Protein AF-A0A950Y4C9-F1 (afdb_monomer)

Mean predicted aligned error: 11.73 Å

Structure (mmCIF, N/CA/C/O backbone):
data_AF-A0A950Y4C9-F1
#
_entry.id   AF-A0A950Y4C9-F1
#
loop_
_atom_site.group_PDB
_atom_site.id
_atom_site.type_symbol
_atom_site.label_atom_id
_atom_site.label_alt_id
_atom_site.label_comp_id
_atom_site.label_asym_id
_atom_site.label_entity_id
_atom_site.label_seq_id
_atom_site.pdbx_PDB_ins_code
_atom_site.Cartn_x
_atom_site.Cartn_y
_atom_site.Cartn_z
_atom_site.occupancy
_atom_site.B_iso_or_equiv
_atom_site.auth_seq_id
_atom_site.auth_comp_id
_atom_site.auth_asym_id
_atom_site.auth_atom_id
_atom_site.pdbx_PDB_model_num
ATOM 1 N N . MET A 1 1 ? 22.640 -25.350 -1.145 1.00 52.03 1 MET A N 1
ATOM 2 C CA . MET A 1 1 ? 22.077 -25.970 -2.367 1.00 52.03 1 MET A CA 1
ATOM 3 C C . MET A 1 1 ? 21.210 -24.939 -3.104 1.00 52.03 1 MET A C 1
ATOM 5 O O . MET A 1 1 ? 20.080 -25.246 -3.442 1.00 52.03 1 MET A O 1
ATOM 9 N N . THR A 1 2 ? 21.680 -23.691 -3.275 1.00 59.69 2 THR A N 1
ATOM 10 C CA . THR A 1 2 ? 20.736 -22.551 -3.361 1.00 59.69 2 THR A CA 1
ATOM 11 C C . THR A 1 2 ? 21.109 -21.418 -4.334 1.00 59.69 2 THR A C 1
ATOM 13 O O . THR A 1 2 ? 20.204 -20.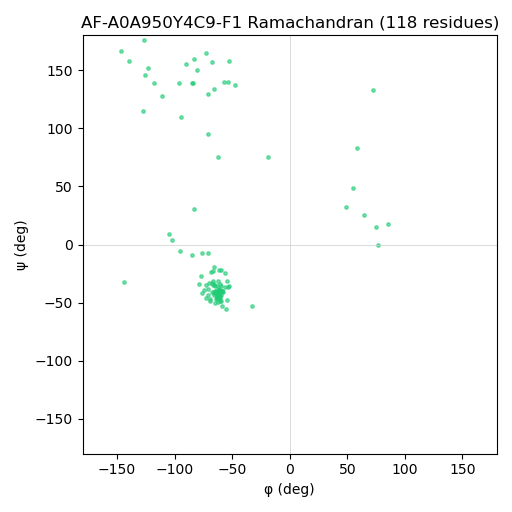922 -4.980 1.00 59.69 2 THR A O 1
ATOM 16 N N . THR A 1 3 ? 22.381 -21.076 -4.583 1.00 62.81 3 THR A N 1
ATOM 17 C CA . THR A 1 3 ? 22.721 -19.916 -5.452 1.00 62.81 3 THR A CA 1
ATOM 18 C C . THR A 1 3 ? 22.557 -20.172 -6.961 1.00 62.81 3 THR A C 1
ATOM 20 O O . THR A 1 3 ? 21.986 -19.358 -7.672 1.00 62.81 3 THR A O 1
ATOM 23 N N . ILE A 1 4 ? 22.970 -21.344 -7.466 1.00 70.12 4 ILE A N 1
ATOM 24 C CA . ILE A 1 4 ? 22.936 -21.652 -8.916 1.00 70.12 4 ILE A CA 1
ATOM 25 C C . ILE A 1 4 ? 21.499 -21.711 -9.463 1.00 70.12 4 ILE A C 1
ATOM 27 O O . ILE A 1 4 ? 21.234 -21.321 -10.599 1.00 70.12 4 ILE A O 1
ATOM 31 N N . GLN A 1 5 ? 20.559 -22.214 -8.660 1.00 73.31 5 GLN A N 1
ATOM 32 C CA . GLN A 1 5 ? 19.151 -22.298 -9.045 1.00 73.31 5 GLN A CA 1
ATOM 33 C C . GLN A 1 5 ? 18.482 -20.914 -9.041 1.00 73.31 5 GLN A C 1
ATOM 35 O O . GLN A 1 5 ? 17.640 -20.643 -9.895 1.00 73.31 5 GLN A O 1
ATOM 40 N N . GLU A 1 6 ? 18.883 -20.037 -8.120 1.00 70.94 6 GLU A N 1
ATOM 41 C CA . GLU A 1 6 ? 18.407 -18.653 -8.039 1.00 70.94 6 GLU A CA 1
ATOM 42 C C . GLU A 1 6 ? 18.920 -17.809 -9.211 1.00 70.94 6 GLU A C 1
ATOM 44 O O . GLU A 1 6 ? 18.122 -17.156 -9.882 1.00 70.94 6 GLU A O 1
ATOM 49 N N . ASP A 1 7 ? 20.216 -17.888 -9.523 1.00 79.25 7 ASP A N 1
ATOM 50 C CA . ASP A 1 7 ? 20.817 -17.167 -10.653 1.00 79.25 7 ASP A CA 1
ATOM 51 C C . ASP A 1 7 ? 20.159 -17.556 -11.982 1.00 79.25 7 ASP A C 1
ATOM 53 O O . ASP A 1 7 ? 19.865 -16.707 -12.830 1.00 79.25 7 ASP A O 1
ATOM 57 N N . ARG A 1 8 ? 19.853 -18.849 -12.145 1.00 83.62 8 ARG A N 1
ATOM 58 C CA . ARG A 1 8 ? 19.116 -19.353 -13.304 1.00 83.62 8 ARG A CA 1
ATOM 59 C C . ARG A 1 8 ? 17.701 -18.777 -13.374 1.00 83.62 8 ARG A C 1
ATOM 61 O O . ARG A 1 8 ? 17.288 -18.343 -14.446 1.00 83.62 8 ARG A O 1
ATOM 68 N N . ALA A 1 9 ? 16.972 -18.747 -12.260 1.00 81.69 9 ALA A N 1
ATOM 69 C CA . ALA A 1 9 ? 15.620 -18.194 -12.220 1.00 81.69 9 ALA A CA 1
ATOM 70 C C . ALA A 1 9 ? 15.606 -16.692 -12.558 1.00 81.69 9 ALA A C 1
ATOM 72 O O . ALA A 1 9 ? 14.754 -16.233 -13.317 1.00 81.69 9 ALA A O 1
ATOM 73 N N . ILE A 1 10 ? 16.581 -15.924 -12.059 1.00 83.19 10 ILE A N 1
ATOM 74 C CA . ILE A 1 10 ? 16.732 -14.498 -12.386 1.00 83.19 10 ILE A CA 1
ATOM 75 C C . ILE A 1 10 ? 17.004 -14.311 -13.884 1.00 83.19 10 ILE A C 1
ATOM 77 O O . ILE A 1 10 ? 16.390 -13.452 -14.524 1.00 83.19 10 ILE A O 1
ATOM 81 N N . ALA A 1 11 ? 17.877 -15.137 -14.468 1.00 85.94 11 ALA A N 1
ATOM 82 C CA . ALA A 1 11 ? 18.159 -15.104 -15.899 1.00 85.94 11 ALA A CA 1
ATOM 83 C C . ALA A 1 11 ? 16.919 -15.441 -16.750 1.00 85.94 11 ALA A C 1
ATOM 85 O O . ALA A 1 11 ? 16.658 -14.765 -17.748 1.00 85.94 11 ALA A O 1
ATOM 86 N N . GLU A 1 12 ? 16.124 -16.432 -16.337 1.00 90.50 12 GLU A N 1
ATOM 87 C CA . GLU A 1 12 ? 14.869 -16.810 -17.001 1.00 90.50 12 GLU A CA 1
ATOM 88 C C . GLU A 1 12 ? 13.831 -15.671 -16.952 1.00 90.50 12 GLU A C 1
ATOM 90 O O . GLU A 1 12 ? 13.223 -15.339 -17.973 1.00 90.50 12 GLU A O 1
ATOM 95 N N . LEU A 1 13 ? 13.681 -14.997 -15.808 1.00 88.81 13 LEU A N 1
ATOM 96 C CA . LEU A 1 13 ? 12.776 -13.850 -15.654 1.00 88.81 13 LEU A CA 1
ATOM 97 C C . LEU A 1 13 ? 13.216 -12.639 -16.490 1.00 88.81 13 LEU A C 1
ATOM 99 O O . LEU A 1 13 ? 12.390 -11.982 -17.131 1.00 88.81 13 LEU A O 1
ATOM 103 N N . ALA A 1 14 ? 14.520 -12.358 -16.538 1.00 88.62 14 ALA A N 1
ATOM 104 C CA . ALA A 1 14 ? 15.069 -11.291 -17.370 1.00 88.62 14 ALA A CA 1
ATOM 105 C C . ALA A 1 14 ? 14.872 -11.581 -18.868 1.00 88.62 14 ALA A C 1
ATOM 107 O O . ALA A 1 14 ? 14.543 -10.679 -19.649 1.00 88.62 14 ALA A O 1
ATOM 108 N N . TRP A 1 15 ? 15.044 -12.839 -19.277 1.00 93.00 15 TRP A N 1
ATOM 109 C CA . TRP A 1 15 ? 14.766 -13.286 -20.639 1.00 93.00 15 TRP A CA 1
ATOM 110 C C . TRP A 1 15 ? 13.284 -13.119 -20.999 1.00 93.00 15 TRP A C 1
ATOM 112 O O . TRP A 1 15 ? 12.968 -12.565 -22.057 1.00 93.00 15 TRP A O 1
ATOM 122 N N . LEU A 1 16 ? 12.372 -13.510 -20.104 1.00 91.62 16 LEU A N 1
ATOM 123 C CA . LEU A 1 16 ? 10.931 -13.368 -20.309 1.00 91.62 16 LEU A CA 1
ATOM 124 C C . LEU A 1 16 ? 10.524 -11.897 -20.469 1.00 91.62 16 LEU A C 1
ATOM 126 O O . LEU A 1 16 ? 9.785 -11.563 -21.394 1.00 91.62 16 LEU A O 1
ATOM 130 N N . ALA A 1 17 ? 11.048 -11.004 -19.625 1.00 89.94 17 ALA A N 1
ATOM 131 C CA . ALA A 1 17 ? 10.763 -9.573 -19.714 1.00 89.94 17 ALA A CA 1
ATOM 132 C C . ALA A 1 17 ? 11.227 -8.967 -21.053 1.00 89.94 17 ALA A C 1
ATOM 134 O O . ALA A 1 17 ? 10.486 -8.200 -21.668 1.00 89.94 17 ALA A O 1
ATOM 135 N N . ASN A 1 18 ? 12.415 -9.339 -21.551 1.00 92.94 18 ASN A N 1
ATOM 136 C CA . ASN A 1 18 ? 12.876 -8.918 -22.883 1.00 92.94 18 ASN A CA 1
ATOM 137 C C . ASN A 1 18 ? 11.990 -9.483 -23.999 1.00 92.94 18 ASN A C 1
ATOM 139 O O . ASN A 1 18 ? 11.663 -8.770 -24.947 1.00 92.94 18 ASN A O 1
ATOM 143 N N . THR A 1 19 ? 11.584 -10.746 -23.870 1.00 93.69 19 THR A N 1
ATOM 144 C CA . THR A 1 19 ? 10.691 -11.409 -24.823 1.00 93.69 19 THR A CA 1
ATOM 145 C C . THR A 1 19 ? 9.358 -10.675 -24.899 1.00 93.69 19 THR A C 1
ATOM 147 O O . THR A 1 19 ? 8.913 -10.332 -25.988 1.00 93.69 19 THR A O 1
ATOM 150 N N . MET A 1 20 ? 8.765 -10.324 -23.756 1.00 92.25 20 MET A N 1
ATOM 151 C CA . MET A 1 20 ? 7.556 -9.504 -23.709 1.00 92.25 20 MET A CA 1
ATOM 152 C C . MET A 1 20 ? 7.784 -8.143 -24.376 1.00 92.25 20 MET A C 1
ATOM 154 O O . MET A 1 20 ? 7.079 -7.804 -25.320 1.00 92.25 20 MET A O 1
ATOM 158 N N . LEU A 1 21 ? 8.819 -7.399 -23.972 1.00 89.81 21 LEU A N 1
ATOM 159 C CA . LEU A 1 21 ? 9.137 -6.086 -24.551 1.00 89.81 21 LEU A CA 1
ATOM 160 C C . LEU A 1 21 ? 9.353 -6.115 -26.077 1.00 89.81 21 LEU A C 1
ATOM 162 O O . LEU A 1 21 ? 9.147 -5.090 -26.726 1.00 89.81 21 LEU A O 1
ATOM 166 N N . SER A 1 22 ? 9.735 -7.258 -26.659 1.00 91.00 22 SER A N 1
ATOM 167 C CA . SER A 1 22 ? 9.867 -7.412 -28.114 1.00 91.00 22 SER A CA 1
ATOM 168 C C . SER A 1 22 ? 8.526 -7.370 -28.865 1.00 91.00 22 SER A C 1
ATOM 170 O O . SER A 1 22 ? 8.490 -6.953 -30.021 1.00 91.00 22 SER A O 1
ATOM 172 N N . TYR A 1 23 ? 7.409 -7.689 -28.202 1.00 91.12 23 TYR A N 1
ATOM 173 C CA . TYR A 1 23 ? 6.055 -7.611 -28.763 1.00 91.12 23 TYR A CA 1
ATOM 174 C C . TYR A 1 23 ? 5.453 -6.197 -28.690 1.00 91.12 23 TYR A C 1
ATOM 176 O O . TYR A 1 23 ? 4.241 -6.067 -28.568 1.00 91.12 23 TYR A O 1
ATOM 184 N N . GLY A 1 24 ? 6.272 -5.140 -28.751 1.00 79.38 24 GLY A N 1
ATOM 185 C CA . GLY A 1 24 ? 5.915 -3.738 -28.464 1.00 79.38 24 GLY A CA 1
ATOM 186 C C . GLY A 1 24 ? 4.479 -3.292 -28.806 1.00 79.38 24 GLY A C 1
ATOM 187 O O . GLY A 1 24 ? 3.798 -2.809 -27.909 1.00 79.38 24 GLY A O 1
ATOM 188 N N . PRO A 1 25 ? 3.969 -3.493 -30.037 1.00 86.19 25 PRO A N 1
ATOM 189 C CA . PRO A 1 25 ? 2.609 -3.084 -30.419 1.00 86.19 25 PRO A CA 1
ATOM 190 C C . PRO A 1 25 ? 1.468 -3.819 -29.693 1.00 86.19 25 PRO A C 1
ATOM 192 O O . PRO A 1 25 ? 0.333 -3.352 -29.701 1.00 86.19 25 PRO A O 1
ATOM 195 N N . LEU A 1 26 ? 1.746 -4.983 -29.103 1.00 87.25 26 LEU A N 1
ATOM 196 C CA . LEU A 1 26 ? 0.782 -5.835 -28.400 1.00 87.25 26 LEU A CA 1
ATOM 197 C C . LEU A 1 26 ? 0.773 -5.596 -26.883 1.00 87.25 26 LEU A C 1
ATOM 199 O O . LEU A 1 26 ? -0.053 -6.177 -26.180 1.00 87.25 26 LEU A O 1
ATOM 203 N N . ILE A 1 27 ? 1.681 -4.764 -26.364 1.00 86.19 27 ILE A N 1
ATOM 204 C CA . ILE A 1 27 ? 1.814 -4.498 -24.930 1.00 86.19 27 ILE A CA 1
ATOM 205 C C . ILE A 1 27 ? 1.379 -3.062 -24.623 1.00 86.19 27 ILE A C 1
ATOM 207 O O . ILE A 1 27 ? 1.916 -2.131 -25.219 1.00 86.19 27 ILE A O 1
ATOM 211 N N . PRO A 1 28 ? 0.463 -2.846 -23.658 1.00 87.88 28 PRO A N 1
ATOM 212 C CA . PRO A 1 28 ? 0.124 -1.503 -23.199 1.00 87.88 28 PRO A CA 1
ATOM 213 C C . PRO A 1 28 ? 1.358 -0.742 -22.695 1.00 87.88 28 PRO A C 1
ATOM 215 O O . PRO A 1 28 ? 2.172 -1.304 -21.958 1.00 87.88 28 PRO A O 1
ATOM 218 N N . ASP A 1 29 ? 1.464 0.554 -22.997 1.00 80.56 29 ASP A N 1
ATOM 219 C CA . ASP A 1 29 ? 2.615 1.386 -22.602 1.00 80.56 29 ASP A CA 1
ATOM 220 C C . ASP A 1 29 ? 2.917 1.329 -21.099 1.00 80.56 29 ASP A C 1
ATOM 222 O O . ASP A 1 29 ? 4.076 1.294 -20.682 1.00 80.56 29 ASP A O 1
ATOM 226 N N . SER A 1 30 ? 1.870 1.251 -20.274 1.00 69.12 30 SER A N 1
ATOM 227 C CA . SER A 1 30 ? 1.988 1.097 -18.824 1.00 69.12 30 SER A CA 1
ATOM 228 C C . SER A 1 30 ? 2.735 -0.181 -18.437 1.00 69.12 30 SER A C 1
ATOM 230 O O . SER A 1 30 ? 3.623 -0.142 -17.587 1.00 69.12 30 SER A O 1
ATOM 232 N N . LEU A 1 31 ? 2.431 -1.303 -19.088 1.00 83.00 31 LEU A N 1
ATOM 233 C CA . LEU A 1 31 ? 3.108 -2.572 -18.851 1.00 83.00 31 LEU A CA 1
ATOM 234 C C . LEU A 1 31 ? 4.539 -2.543 -19.397 1.00 83.00 31 LEU A C 1
ATOM 236 O O . LEU A 1 31 ? 5.451 -3.023 -18.731 1.00 83.00 31 LEU A O 1
ATOM 240 N N . ALA A 1 32 ? 4.775 -1.913 -20.549 1.00 84.31 32 ALA A N 1
ATOM 241 C CA . ALA A 1 32 ? 6.125 -1.757 -21.087 1.00 84.31 32 ALA A CA 1
ATOM 242 C C . ALA A 1 32 ? 7.039 -0.951 -20.142 1.00 84.31 32 ALA A C 1
ATOM 244 O O . ALA A 1 32 ? 8.207 -1.294 -19.962 1.00 84.31 32 ALA A O 1
ATOM 245 N N . VAL A 1 33 ? 6.521 0.103 -19.503 1.00 80.62 33 VAL A N 1
ATOM 246 C CA . VAL A 1 33 ? 7.250 0.862 -18.471 1.00 80.62 33 VAL A CA 1
ATOM 247 C C . VAL A 1 33 ? 7.564 -0.019 -17.257 1.00 80.62 33 VAL A C 1
ATOM 249 O O . VAL A 1 33 ? 8.714 -0.054 -16.817 1.00 80.62 33 VAL A O 1
ATOM 252 N N . MET A 1 34 ? 6.587 -0.785 -16.763 1.00 80.31 34 MET A N 1
ATOM 253 C CA . MET A 1 34 ? 6.779 -1.682 -15.616 1.00 80.31 34 MET A CA 1
ATOM 254 C C . MET A 1 34 ? 7.787 -2.800 -15.908 1.00 80.31 34 MET A C 1
ATOM 256 O O . MET A 1 34 ? 8.651 -3.069 -15.083 1.00 80.31 34 MET A O 1
ATOM 260 N N . LEU A 1 35 ? 7.744 -3.409 -17.096 1.00 88.06 35 LEU A N 1
ATOM 261 C CA . LEU A 1 35 ? 8.687 -4.454 -17.511 1.00 88.06 35 LEU A CA 1
ATOM 262 C C . LEU A 1 35 ? 10.123 -3.927 -17.669 1.00 88.06 35 LEU A C 1
ATOM 264 O O . LEU A 1 35 ? 11.087 -4.653 -17.424 1.00 88.06 35 LEU A O 1
ATOM 268 N N . ARG A 1 36 ? 10.297 -2.657 -18.052 1.00 85.12 36 ARG A N 1
ATOM 269 C CA . ARG A 1 36 ? 11.625 -2.022 -18.094 1.00 85.12 36 ARG A CA 1
ATOM 270 C C . ARG A 1 36 ? 12.172 -1.768 -16.692 1.00 85.12 36 ARG A C 1
ATOM 272 O O . ARG A 1 36 ? 13.339 -2.070 -16.453 1.00 85.12 36 ARG A O 1
ATOM 279 N N . ALA A 1 37 ? 11.334 -1.279 -15.776 1.00 79.62 37 ALA A N 1
ATOM 280 C CA . ALA A 1 37 ? 11.691 -1.181 -14.360 1.00 79.62 37 ALA A CA 1
ATOM 281 C C . ALA A 1 37 ? 12.034 -2.570 -13.783 1.00 79.62 37 ALA A C 1
ATOM 283 O O . ALA A 1 37 ? 13.050 -2.723 -13.114 1.00 79.62 37 ALA A O 1
ATOM 284 N N . TYR A 1 38 ? 11.278 -3.600 -14.182 1.00 82.00 38 TYR A N 1
ATOM 285 C CA . TYR A 1 38 ? 11.479 -5.004 -13.790 1.00 82.00 38 TYR A CA 1
ATOM 286 C C . TYR A 1 38 ? 12.842 -5.532 -14.083 1.00 82.00 38 TYR A C 1
ATOM 288 O O . TYR A 1 38 ? 13.567 -5.988 -13.202 1.00 82.00 38 TYR A O 1
ATOM 296 N N . LYS A 1 39 ? 13.213 -5.407 -15.342 1.00 86.06 39 LYS A N 1
ATOM 297 C CA . LYS A 1 39 ? 14.518 -5.821 -15.799 1.00 86.06 39 LYS A CA 1
ATOM 298 C C . LYS A 1 39 ? 15.644 -5.090 -15.059 1.00 86.06 39 LYS A C 1
ATOM 300 O O . LYS A 1 39 ? 16.653 -5.718 -14.756 1.00 86.06 39 LYS A O 1
ATOM 305 N N . ALA A 1 40 ? 15.493 -3.791 -14.794 1.00 81.56 40 ALA A N 1
ATOM 306 C CA . ALA A 1 40 ? 16.514 -3.004 -14.104 1.00 81.56 40 ALA A CA 1
ATOM 307 C C . ALA A 1 40 ? 16.696 -3.435 -12.640 1.00 81.56 40 ALA A C 1
ATOM 309 O O . ALA A 1 40 ? 17.808 -3.391 -12.121 1.00 81.56 40 ALA A O 1
ATOM 310 N N . GLU A 1 41 ? 15.629 -3.877 -11.978 1.00 76.00 41 GLU A N 1
ATOM 311 C CA . GLU A 1 41 ? 15.681 -4.400 -10.609 1.00 76.00 41 GLU A CA 1
ATOM 312 C C . GLU A 1 41 ? 16.299 -5.802 -10.555 1.00 76.00 41 GLU A C 1
ATOM 314 O O . GLU A 1 41 ? 17.141 -6.052 -9.699 1.00 76.00 41 GLU A O 1
ATOM 319 N N . LEU A 1 42 ? 16.003 -6.679 -11.524 1.00 82.31 42 LEU A N 1
ATOM 320 C CA . LEU A 1 42 ? 16.597 -8.025 -11.600 1.00 82.31 42 LEU A CA 1
ATOM 321 C C . LEU A 1 42 ? 18.129 -8.040 -11.712 1.00 82.31 42 LEU A C 1
ATOM 323 O O . LEU A 1 42 ? 18.756 -9.047 -11.397 1.00 82.31 42 LEU A O 1
ATOM 327 N N . GLN A 1 43 ? 18.738 -6.947 -12.174 1.00 78.81 43 GLN A N 1
ATOM 328 C CA . GLN A 1 43 ? 20.195 -6.807 -12.266 1.00 78.81 43 GLN A CA 1
ATOM 329 C C . GLN A 1 43 ? 20.840 -6.331 -10.957 1.00 78.81 43 GLN A C 1
ATOM 331 O O . GLN A 1 43 ? 22.066 -6.305 -10.846 1.00 78.81 43 GLN A O 1
ATOM 336 N N . GLN A 1 44 ? 20.039 -5.927 -9.972 1.00 75.88 44 GLN A N 1
ATOM 337 C CA . GLN A 1 44 ? 20.527 -5.449 -8.685 1.00 75.88 44 GLN A CA 1
ATOM 338 C C . GLN A 1 44 ? 20.673 -6.610 -7.691 1.00 75.88 44 GLN A C 1
ATOM 340 O O . GLN A 1 44 ? 19.964 -7.611 -7.810 1.00 75.88 44 GLN A O 1
ATOM 345 N N . PRO A 1 45 ? 21.551 -6.488 -6.676 1.00 67.19 45 PRO A N 1
ATOM 346 C CA . PRO A 1 45 ? 21.552 -7.403 -5.541 1.00 67.19 45 PRO A CA 1
ATOM 347 C C . PRO A 1 45 ? 20.157 -7.476 -4.921 1.00 67.19 45 PRO A C 1
ATOM 349 O O . PRO A 1 45 ? 19.504 -6.445 -4.777 1.00 67.19 45 PRO A O 1
ATOM 352 N N . ARG A 1 46 ? 19.723 -8.672 -4.514 1.00 58.59 46 ARG A N 1
ATOM 353 C CA . ARG A 1 46 ? 18.371 -8.911 -3.979 1.00 58.59 46 ARG A CA 1
ATOM 354 C C . ARG A 1 46 ? 17.996 -7.999 -2.806 1.00 58.59 46 ARG A C 1
ATOM 356 O O . ARG A 1 46 ? 16.843 -7.616 -2.668 1.00 58.59 46 ARG A O 1
ATOM 363 N N . GLU A 1 47 ? 18.978 -7.610 -1.999 1.00 57.28 47 GLU A N 1
ATOM 364 C CA . GLU A 1 47 ? 18.828 -6.647 -0.898 1.00 57.28 47 GLU A CA 1
ATOM 365 C C . GLU A 1 47 ? 18.381 -5.247 -1.366 1.00 57.28 47 GLU A C 1
ATOM 367 O O . GLU A 1 47 ? 17.812 -4.483 -0.596 1.00 57.28 47 GLU A O 1
ATOM 372 N N . LYS A 1 48 ? 18.608 -4.914 -2.641 1.00 54.41 48 LYS A N 1
ATOM 373 C CA . LYS A 1 48 ? 18.274 -3.629 -3.268 1.00 54.41 48 LYS A CA 1
ATOM 374 C C . LYS A 1 48 ? 17.019 -3.683 -4.140 1.00 54.41 48 LYS A C 1
ATOM 376 O O . LYS A 1 48 ? 16.689 -2.690 -4.787 1.00 54.41 48 LYS A O 1
ATOM 381 N N . TRP A 1 49 ? 16.320 -4.818 -4.182 1.00 58.91 49 TRP A N 1
ATOM 382 C CA . TRP A 1 49 ? 15.040 -4.921 -4.878 1.00 58.91 49 TRP A CA 1
ATOM 383 C C . TRP A 1 49 ? 13.980 -4.142 -4.091 1.00 58.91 49 TRP A C 1
ATOM 385 O O . TRP A 1 49 ? 13.397 -4.642 -3.134 1.00 58.91 49 TRP A O 1
ATOM 395 N N . GLY A 1 50 ? 13.748 -2.891 -4.483 1.00 51.50 50 GLY A N 1
ATOM 396 C CA . GLY A 1 50 ? 12.574 -2.124 -4.079 1.00 51.50 50 GLY A CA 1
ATOM 397 C C . GLY A 1 50 ? 11.407 -2.473 -4.995 1.00 51.50 50 GLY A C 1
ATOM 398 O O . GLY A 1 50 ? 11.602 -2.591 -6.191 1.00 51.50 50 GLY A O 1
ATOM 399 N N . ALA A 1 51 ? 10.201 -2.628 -4.455 1.00 49.22 51 ALA A N 1
ATOM 400 C CA . ALA A 1 51 ? 9.014 -3.086 -5.178 1.00 49.22 51 ALA A CA 1
ATOM 401 C C . ALA A 1 51 ? 8.543 -2.174 -6.346 1.00 49.22 51 ALA A C 1
ATOM 403 O O . ALA A 1 51 ? 7.538 -1.489 -6.213 1.00 49.22 51 ALA A O 1
ATOM 404 N N . PHE A 1 52 ? 9.199 -2.162 -7.509 1.00 42.72 52 PHE A N 1
ATOM 405 C CA . PHE A 1 52 ? 8.608 -1.695 -8.771 1.00 42.72 52 PHE A CA 1
ATOM 406 C C . PHE A 1 52 ? 8.078 -0.237 -8.856 1.00 42.72 52 PHE A C 1
ATOM 408 O O . PHE A 1 52 ? 6.871 -0.004 -8.793 1.00 42.72 52 PHE A O 1
ATOM 415 N N . GLY A 1 53 ? 8.980 0.736 -9.110 1.00 48.69 53 GLY A N 1
ATOM 416 C CA . GLY A 1 53 ? 8.726 2.187 -9.362 1.00 48.69 53 GLY A CA 1
ATOM 417 C C . GLY A 1 53 ? 8.303 3.006 -8.122 1.00 48.69 53 GLY A C 1
ATOM 418 O O . GLY A 1 53 ? 7.434 2.529 -7.407 1.00 48.69 53 GLY A O 1
ATOM 419 N N . PRO A 1 54 ? 8.874 4.212 -7.826 1.00 49.25 54 PRO A N 1
ATOM 420 C CA . PRO A 1 54 ? 9.203 4.683 -6.459 1.00 49.25 54 PRO A CA 1
ATOM 421 C C . PRO A 1 54 ? 8.448 3.930 -5.353 1.00 49.25 54 PRO A C 1
ATOM 423 O O . PRO A 1 54 ? 7.469 4.437 -4.795 1.00 49.25 54 PRO A O 1
ATOM 426 N N . PRO A 1 55 ? 8.887 2.690 -5.077 1.00 52.50 55 PRO A N 1
ATOM 427 C CA . PRO A 1 55 ? 8.135 1.696 -4.304 1.00 52.50 55 PRO A CA 1
ATOM 428 C C . PRO A 1 55 ? 7.971 2.096 -2.853 1.00 52.50 55 PRO A C 1
ATOM 430 O O . PRO A 1 55 ? 7.079 1.646 -2.141 1.00 52.50 55 PRO A O 1
ATOM 433 N N . HIS A 1 56 ? 8.889 2.962 -2.439 1.00 63.09 56 HIS A N 1
ATOM 434 C CA . HIS A 1 56 ? 9.076 3.384 -1.081 1.00 63.09 56 HIS A CA 1
ATOM 435 C C . HIS A 1 56 ? 7.827 4.047 -0.529 1.00 63.09 56 HIS A C 1
ATOM 437 O O . HIS A 1 56 ? 7.363 3.651 0.525 1.00 63.09 56 HIS A O 1
ATOM 443 N N . ARG A 1 57 ? 7.206 5.008 -1.226 1.00 80.31 57 ARG A N 1
ATOM 444 C CA . ARG A 1 57 ? 6.319 5.916 -0.487 1.00 80.31 57 ARG A CA 1
ATOM 445 C C . ARG A 1 57 ? 5.001 5.293 -0.033 1.00 80.31 57 ARG A C 1
ATOM 447 O O . ARG A 1 57 ? 4.606 5.498 1.107 1.00 80.31 57 ARG A O 1
ATOM 454 N N . TYR A 1 58 ? 4.297 4.558 -0.895 1.00 83.06 58 TYR A N 1
ATOM 455 C CA . TYR A 1 58 ? 3.057 3.898 -0.462 1.00 83.06 58 TYR A CA 1
ATOM 456 C C . TYR A 1 58 ? 3.341 2.634 0.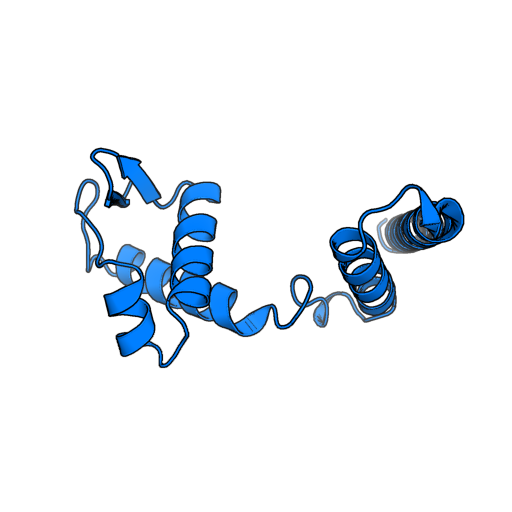365 1.00 83.06 58 TYR A C 1
ATOM 458 O O . TYR A 1 58 ? 2.520 2.296 1.211 1.00 83.06 58 TYR A O 1
ATOM 466 N N . GLY A 1 59 ? 4.487 1.973 0.154 1.00 86.88 59 GLY A N 1
ATOM 467 C CA . GLY A 1 59 ? 4.951 0.860 0.987 1.00 86.88 59 GLY A CA 1
ATOM 468 C C . GLY A 1 59 ? 5.262 1.305 2.419 1.00 86.88 59 GLY A C 1
ATOM 469 O O . GLY A 1 59 ? 4.688 0.763 3.354 1.00 86.88 59 GLY A O 1
ATOM 470 N N . GLU A 1 60 ? 6.054 2.368 2.581 1.00 86.62 60 GLU A N 1
ATOM 471 C CA . GLU A 1 60 ? 6.343 3.030 3.863 1.00 86.62 60 GLU A CA 1
ATOM 472 C C . GLU A 1 60 ? 5.055 3.436 4.581 1.00 86.62 60 GLU A C 1
ATOM 474 O O . GLU A 1 60 ? 4.881 3.160 5.763 1.00 86.62 60 GLU A O 1
ATOM 479 N N . ILE A 1 61 ? 4.120 4.078 3.870 1.00 93.62 61 ILE A N 1
ATOM 480 C CA . ILE A 1 61 ? 2.833 4.472 4.456 1.00 93.62 61 ILE A CA 1
ATOM 481 C C . ILE A 1 61 ? 2.038 3.238 4.893 1.00 93.62 61 ILE A C 1
ATOM 483 O O . ILE A 1 61 ? 1.451 3.252 5.971 1.00 93.62 61 ILE A O 1
ATOM 487 N N . ALA A 1 62 ? 2.019 2.170 4.091 1.00 94.25 62 ALA A N 1
ATOM 488 C CA . ALA A 1 62 ? 1.334 0.936 4.457 1.00 94.25 62 ALA A CA 1
ATOM 489 C C . ALA A 1 62 ? 1.949 0.320 5.719 1.00 94.25 62 ALA A C 1
ATOM 491 O O . ALA A 1 62 ? 1.207 -0.043 6.623 1.00 94.25 62 ALA A O 1
ATOM 492 N N . GLU A 1 63 ? 3.277 0.265 5.820 1.00 93.19 63 GLU A N 1
ATOM 493 C CA . GLU A 1 63 ? 3.980 -0.220 7.012 1.00 93.19 63 GLU A CA 1
ATOM 494 C C . GLU A 1 63 ? 3.668 0.631 8.245 1.00 93.19 63 GLU A C 1
ATOM 496 O O . GLU A 1 63 ? 3.346 0.080 9.294 1.00 93.19 63 GLU A O 1
ATOM 501 N N . LEU A 1 64 ? 3.682 1.961 8.123 1.00 95.69 64 LEU A N 1
ATOM 502 C CA . LEU A 1 64 ? 3.333 2.869 9.220 1.00 95.69 64 LEU A CA 1
ATOM 503 C C . LEU A 1 64 ? 1.885 2.679 9.690 1.00 95.69 64 LEU A C 1
ATOM 505 O O . LEU A 1 64 ? 1.628 2.664 10.892 1.00 95.69 64 LEU A O 1
ATOM 509 N N . ILE A 1 65 ? 0.934 2.528 8.764 1.00 96.88 65 ILE A N 1
ATOM 510 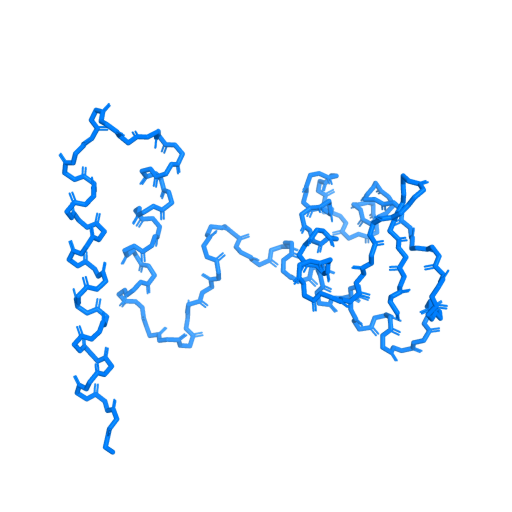C CA . ILE A 1 65 ? -0.470 2.253 9.104 1.00 96.88 65 ILE A CA 1
ATOM 511 C C . ILE A 1 65 ? -0.592 0.872 9.762 1.00 96.88 65 ILE A C 1
ATOM 513 O O . ILE A 1 65 ? -1.284 0.733 10.767 1.00 96.88 65 ILE A O 1
ATOM 517 N N . GLU A 1 66 ? 0.097 -0.141 9.234 1.00 96.06 66 GLU A N 1
ATOM 518 C CA . GLU A 1 66 ? 0.098 -1.502 9.777 1.00 96.06 66 GLU A CA 1
ATOM 519 C C . GLU A 1 66 ? 0.671 -1.551 11.200 1.00 96.06 66 GLU A C 1
ATOM 521 O O . GLU A 1 66 ? 0.118 -2.247 12.048 1.00 96.06 66 GLU A O 1
ATOM 526 N N . GLN A 1 67 ? 1.734 -0.791 11.488 1.00 96.44 67 GLN A N 1
ATOM 527 C CA . GLN A 1 67 ? 2.272 -0.670 12.846 1.00 96.44 67 GLN A CA 1
ATOM 528 C C . GLN A 1 67 ? 1.262 -0.028 13.796 1.00 96.44 67 GLN A C 1
ATOM 530 O O . GLN A 1 67 ? 0.989 -0.596 14.841 1.00 96.44 67 GLN A O 1
ATOM 535 N N . ARG A 1 68 ? 0.601 1.067 13.401 1.00 96.94 68 ARG A N 1
ATOM 536 C CA . ARG A 1 68 ? -0.443 1.701 14.232 1.00 96.94 68 ARG A CA 1
ATOM 537 C C . ARG A 1 68 ? -1.616 0.758 14.530 1.00 96.94 68 ARG A C 1
ATOM 539 O O . ARG A 1 68 ? -2.155 0.769 15.633 1.00 96.94 68 ARG A O 1
ATOM 546 N N . ILE A 1 69 ? -1.990 -0.095 13.571 1.00 97.44 69 ILE A N 1
ATOM 547 C CA . ILE A 1 69 ? -2.980 -1.163 13.791 1.00 97.44 69 ILE A CA 1
ATOM 548 C C . ILE A 1 69 ? -2.458 -2.181 14.817 1.00 97.44 69 ILE A C 1
A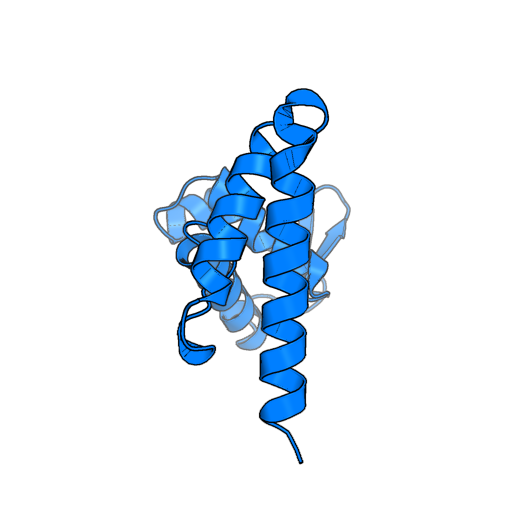TOM 550 O O . ILE A 1 69 ? -3.185 -2.530 15.745 1.00 97.44 69 ILE A O 1
ATOM 554 N N . LYS A 1 70 ? -1.204 -2.637 14.685 1.00 94.62 70 LYS A N 1
ATOM 555 C CA . LYS A 1 70 ? -0.566 -3.584 15.624 1.00 94.62 70 LYS A CA 1
ATOM 556 C C . LYS A 1 70 ? -0.413 -3.011 17.032 1.00 94.62 70 LYS A C 1
ATOM 558 O O . LYS A 1 70 ? -0.604 -3.742 17.999 1.00 94.62 70 LYS A O 1
ATOM 563 N N . ASP A 1 71 ? -0.140 -1.716 17.133 1.00 96.62 71 ASP A N 1
ATOM 564 C CA . ASP A 1 71 ? -0.064 -0.966 18.388 1.00 96.62 71 ASP A CA 1
ATOM 565 C C . ASP A 1 71 ? -1.448 -0.776 19.039 1.00 96.62 71 ASP A C 1
ATOM 567 O O . ASP A 1 71 ? -1.550 -0.311 20.174 1.00 96.62 71 ASP A O 1
ATOM 571 N N . GLY A 1 72 ? -2.525 -1.167 18.347 1.00 95.94 72 GLY A N 1
ATOM 572 C CA . GLY A 1 72 ? -3.886 -1.162 18.871 1.00 95.94 72 GLY A CA 1
ATOM 573 C C . GLY A 1 72 ? -4.603 0.177 18.738 1.00 95.94 72 GLY A C 1
ATOM 574 O O . GLY A 1 72 ? -5.622 0.377 19.397 1.00 95.94 72 GLY A O 1
ATOM 575 N N . GLU A 1 73 ? -4.123 1.089 17.886 1.00 97.31 73 GLU A N 1
ATOM 576 C CA . GLU A 1 73 ? -4.802 2.371 17.659 1.00 97.31 73 GLU A CA 1
ATOM 577 C C . GLU A 1 73 ? -6.222 2.177 17.105 1.00 97.31 73 GLU A C 1
ATOM 579 O O . GLU A 1 73 ? -7.145 2.918 17.451 1.00 97.31 73 GLU A O 1
ATOM 584 N N . TRP A 1 74 ? -6.410 1.138 16.287 1.00 97.44 74 TRP A N 1
ATOM 585 C CA . TRP A 1 74 ? -7.715 0.712 15.793 1.00 97.44 74 TRP A CA 1
ATOM 586 C C . TRP A 1 74 ? -7.916 -0.775 16.077 1.00 97.44 74 TRP A C 1
ATOM 588 O O . TRP A 1 74 ? -7.222 -1.623 15.520 1.00 97.44 74 TRP A O 1
ATOM 598 N N . ALA A 1 75 ? -8.889 -1.091 16.932 1.00 94.25 75 ALA A N 1
ATOM 599 C CA . ALA A 1 75 ? -9.260 -2.470 17.231 1.00 94.25 75 ALA A CA 1
ATOM 600 C C . ALA A 1 75 ? -9.891 -3.170 16.006 1.00 94.25 75 ALA A C 1
ATOM 602 O O . ALA A 1 75 ? -10.478 -2.488 15.157 1.00 94.25 75 ALA A O 1
ATOM 603 N N . PRO A 1 76 ? -9.858 -4.514 15.933 1.00 96.00 76 PRO A N 1
ATOM 604 C CA . PRO A 1 76 ? -10.586 -5.281 14.920 1.00 96.00 76 PRO A CA 1
ATOM 605 C C . PRO A 1 76 ? -12.048 -4.838 14.779 1.00 96.00 76 PRO A C 1
ATOM 607 O O . PRO A 1 76 ? -12.725 -4.542 15.766 1.00 96.00 76 PRO A O 1
ATOM 610 N N . GLY A 1 77 ? -12.530 -4.737 13.542 1.00 96.44 77 GLY A N 1
ATOM 611 C CA . GLY A 1 77 ? -13.857 -4.212 13.210 1.00 96.44 77 GLY A CA 1
ATOM 612 C C . GLY A 1 77 ? -13.989 -2.685 13.278 1.00 96.44 77 GLY A C 1
ATOM 613 O O . GLY A 1 77 ? -15.062 -2.150 12.984 1.00 96.44 77 GLY A O 1
ATOM 614 N N . THR A 1 78 ? -12.927 -1.952 13.627 1.00 97.00 78 THR A N 1
ATOM 615 C CA . THR A 1 78 ? -12.936 -0.482 13.646 1.00 97.00 78 THR A CA 1
ATOM 616 C C . THR A 1 78 ? -12.632 0.078 12.265 1.00 97.00 78 THR A C 1
ATOM 618 O O . THR A 1 78 ? -11.755 -0.407 11.549 1.00 97.00 78 THR A O 1
ATOM 621 N N . ARG A 1 79 ? -13.357 1.135 11.890 1.00 97.06 79 ARG A N 1
ATOM 622 C CA . ARG A 1 79 ? -13.109 1.880 10.655 1.00 97.06 79 ARG A CA 1
ATOM 623 C C . ARG A 1 79 ? -11.813 2.682 10.772 1.00 97.06 79 ARG A C 1
ATOM 625 O O . ARG A 1 79 ? -11.676 3.476 11.699 1.00 97.06 79 ARG A O 1
ATOM 632 N N . ILE A 1 80 ? -10.931 2.559 9.782 1.00 97.56 80 ILE A N 1
ATOM 633 C CA . ILE A 1 80 ? -9.732 3.402 9.690 1.00 97.56 80 ILE A CA 1
ATOM 634 C C . ILE A 1 80 ? -10.036 4.762 9.029 1.00 97.56 80 ILE A C 1
ATOM 636 O O . ILE A 1 80 ? -11.032 4.893 8.299 1.00 97.56 80 ILE A O 1
ATOM 640 N N . PRO A 1 81 ? -9.183 5.783 9.241 1.00 97.69 81 PRO A N 1
ATOM 641 C CA . PRO A 1 81 ? -9.253 7.043 8.505 1.00 97.69 81 P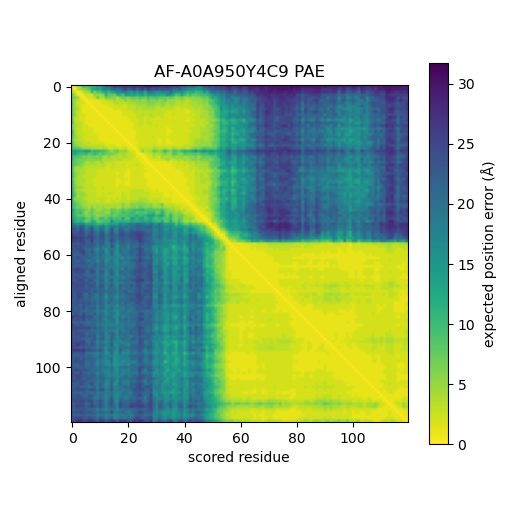RO A CA 1
ATOM 642 C C . PRO A 1 81 ? -9.264 6.866 6.977 1.00 97.69 81 PRO A C 1
ATOM 644 O O . PRO A 1 81 ? -8.845 5.843 6.434 1.00 97.69 81 PRO A O 1
ATOM 647 N N . SER A 1 82 ? -9.769 7.870 6.256 1.00 97.25 82 SER A N 1
ATOM 648 C CA . SER A 1 82 ? -9.787 7.841 4.790 1.00 97.25 82 SER A CA 1
ATOM 649 C C . SER A 1 82 ? -8.389 8.042 4.198 1.00 97.25 82 SER A C 1
ATOM 651 O O . SER A 1 82 ? -7.466 8.518 4.860 1.00 97.25 82 SER A O 1
ATOM 653 N N . ALA A 1 83 ? -8.247 7.726 2.907 1.00 94.94 83 ALA A N 1
ATOM 654 C CA . ALA A 1 83 ? -7.014 7.980 2.167 1.00 94.94 83 ALA A CA 1
ATOM 655 C C . ALA A 1 83 ? -6.592 9.456 2.221 1.00 94.94 83 ALA A C 1
ATOM 657 O O . ALA A 1 83 ? -5.402 9.723 2.325 1.00 94.94 83 ALA A O 1
ATOM 658 N N . ASP A 1 84 ? -7.539 10.397 2.198 1.00 95.88 84 ASP A N 1
ATOM 659 C CA . ASP A 1 84 ? -7.236 11.831 2.276 1.00 95.88 84 ASP A CA 1
ATOM 660 C C . ASP A 1 84 ? -6.632 12.212 3.634 1.00 95.88 84 ASP A C 1
ATOM 662 O O . ASP A 1 84 ? -5.612 12.894 3.681 1.00 95.88 84 ASP A O 1
ATOM 666 N N . VAL A 1 85 ? -7.166 11.669 4.735 1.00 97.12 85 VAL A N 1
ATOM 667 C CA . VAL A 1 85 ? -6.609 11.897 6.081 1.00 97.12 85 VAL A CA 1
ATOM 668 C C . VAL A 1 85 ? -5.184 11.351 6.184 1.00 97.12 85 VAL A C 1
ATOM 670 O O . VAL A 1 85 ? -4.295 12.005 6.730 1.00 97.12 85 VAL A O 1
ATOM 673 N N . PHE A 1 86 ? -4.922 10.165 5.633 1.00 97.00 86 PHE A N 1
ATOM 674 C CA . PHE A 1 86 ? -3.564 9.620 5.603 1.00 97.00 86 PHE A CA 1
ATOM 675 C C . PHE A 1 86 ? -2.641 10.379 4.645 1.00 97.00 86 PHE A C 1
ATOM 677 O O . PHE A 1 86 ? -1.450 10.514 4.920 1.00 97.00 86 PHE A O 1
ATOM 684 N N . ALA A 1 87 ? -3.167 10.901 3.539 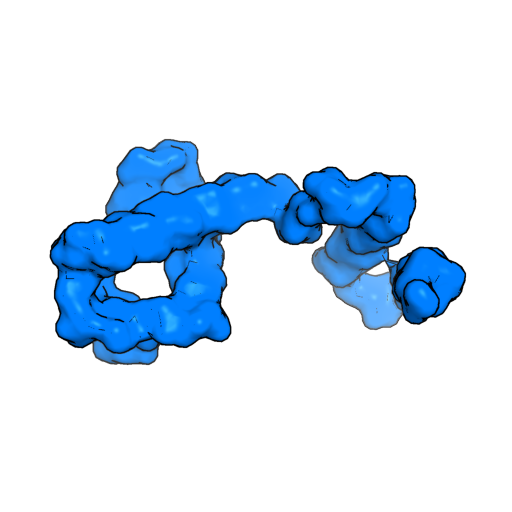1.00 93.06 87 ALA A N 1
ATOM 685 C CA . ALA A 1 87 ? -2.409 11.732 2.617 1.00 93.06 87 ALA A CA 1
ATOM 686 C C . ALA A 1 87 ? -1.910 13.006 3.308 1.00 93.06 87 ALA A C 1
ATOM 688 O O . ALA A 1 87 ? -0.721 13.308 3.218 1.00 93.06 87 ALA A O 1
ATOM 689 N N . GLU A 1 88 ? -2.780 13.673 4.067 1.00 94.88 88 GLU A N 1
ATOM 690 C CA . GLU A 1 88 ? -2.423 14.814 4.913 1.00 94.88 88 GLU A CA 1
ATOM 691 C C . GLU A 1 88 ? -1.414 14.414 5.999 1.00 94.88 88 GLU A C 1
ATOM 693 O O . GLU A 1 88 ? -0.359 15.034 6.118 1.00 94.88 88 GLU A O 1
ATOM 698 N N . THR A 1 89 ? -1.685 13.324 6.728 1.00 95.12 89 THR A N 1
ATOM 699 C CA . THR A 1 89 ? -0.834 12.840 7.834 1.00 95.12 89 THR A CA 1
ATOM 700 C C . THR A 1 89 ? 0.599 12.543 7.386 1.00 95.12 89 THR A C 1
ATOM 702 O O . THR A 1 89 ? 1.552 12.850 8.097 1.00 95.12 89 THR A O 1
ATOM 705 N N . TYR A 1 90 ? 0.767 11.936 6.209 1.00 91.38 90 TYR A N 1
ATOM 706 C CA . TYR A 1 90 ? 2.067 11.471 5.719 1.00 91.38 90 TYR A CA 1
ATOM 707 C C . TYR A 1 90 ? 2.671 12.361 4.624 1.00 91.38 90 TYR A C 1
ATOM 709 O O . TYR A 1 90 ? 3.662 11.969 3.999 1.00 91.38 90 TYR A O 1
ATOM 717 N N . GLY A 1 91 ? 2.085 13.535 4.356 1.00 88.62 91 GLY A N 1
ATOM 718 C CA . GLY A 1 91 ? 2.554 14.451 3.312 1.00 88.62 91 GLY A CA 1
ATOM 719 C C . GLY A 1 91 ? 2.651 13.771 1.942 1.0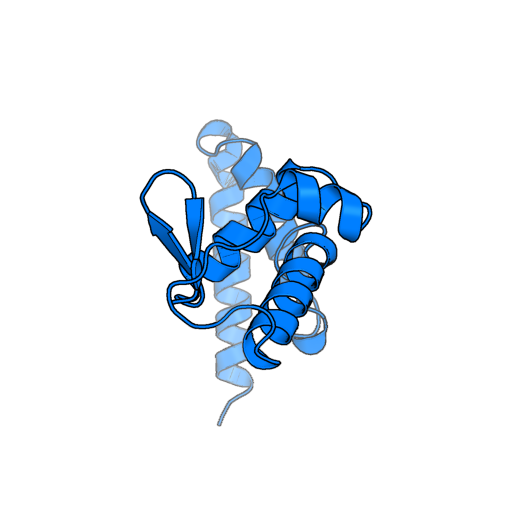0 88.62 91 GLY A C 1
ATOM 720 O O . GLY A 1 91 ? 3.693 13.813 1.288 1.00 88.62 91 GLY A O 1
ATOM 721 N N . SER A 1 92 ? 1.598 13.060 1.539 1.00 87.62 92 SER A N 1
ATOM 722 C CA . SER A 1 92 ? 1.544 12.306 0.283 1.00 87.62 92 SER A CA 1
ATOM 723 C C . SER A 1 92 ? 0.319 12.685 -0.554 1.00 87.62 92 SER A C 1
ATOM 725 O O . SER A 1 92 ? -0.510 13.486 -0.138 1.00 87.62 92 SER A O 1
ATOM 727 N N . SER A 1 93 ? 0.197 12.133 -1.765 1.00 87.88 93 SER A N 1
ATOM 728 C CA . SER A 1 93 ? -1.021 12.316 -2.562 1.00 87.88 93 SER A CA 1
ATOM 729 C C . SER A 1 93 ? -2.127 11.362 -2.100 1.00 87.88 93 SER A C 1
ATOM 731 O O . SER A 1 93 ? -1.837 10.223 -1.728 1.00 87.88 93 SER A O 1
ATOM 733 N N . GLY A 1 94 ? -3.398 11.758 -2.241 1.00 85.12 94 GLY A N 1
ATOM 734 C CA . GLY A 1 94 ? -4.543 10.872 -1.975 1.00 85.12 94 GLY A CA 1
ATOM 735 C C . GLY A 1 94 ? -4.459 9.538 -2.729 1.00 85.12 94 GLY A C 1
ATOM 736 O O . GLY A 1 94 ? -4.755 8.481 -2.180 1.00 85.12 94 GLY A O 1
ATOM 737 N N . ARG A 1 95 ? -3.933 9.544 -3.965 1.00 84.25 95 ARG A N 1
ATOM 738 C CA . ARG A 1 95 ? -3.697 8.325 -4.760 1.00 84.25 95 ARG A CA 1
ATOM 739 C C . ARG A 1 95 ? -2.609 7.423 -4.156 1.00 84.25 95 ARG A C 1
ATOM 741 O O . ARG A 1 95 ? -2.712 6.203 -4.262 1.00 84.25 95 ARG A O 1
ATOM 748 N N . THR A 1 96 ? -1.576 8.003 -3.546 1.00 85.81 96 THR A N 1
ATOM 749 C CA . THR A 1 96 ? -0.499 7.272 -2.852 1.00 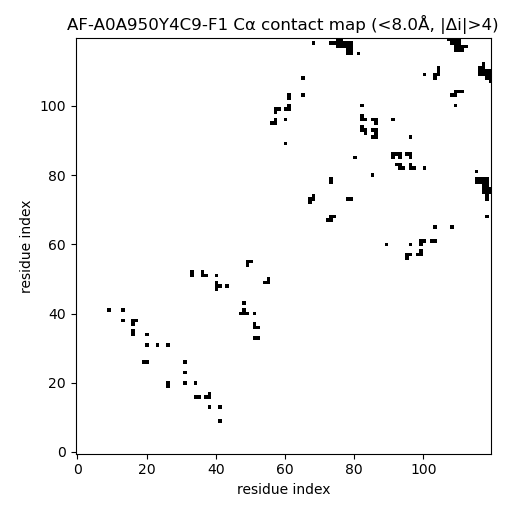85.81 96 THR A CA 1
ATOM 750 C C . THR A 1 96 ? -1.028 6.621 -1.576 1.00 85.81 96 THR A C 1
ATOM 752 O O . THR A 1 96 ? -0.835 5.424 -1.385 1.00 85.81 96 THR A O 1
ATOM 755 N N . ALA A 1 97 ? -1.759 7.374 -0.751 1.00 94.00 97 ALA A N 1
ATOM 756 C CA . ALA A 1 97 ? -2.379 6.852 0.464 1.00 94.00 97 ALA A CA 1
ATOM 757 C C . ALA A 1 97 ? -3.440 5.778 0.160 1.00 94.00 97 ALA A C 1
ATOM 759 O O . ALA A 1 97 ? -3.473 4.733 0.807 1.00 94.00 97 ALA A O 1
ATOM 760 N N . ALA A 1 98 ? -4.252 5.969 -0.886 1.00 91.62 98 ALA A N 1
ATOM 761 C CA . ALA A 1 98 ? -5.218 4.965 -1.328 1.00 91.62 98 ALA A CA 1
ATOM 762 C C . ALA A 1 98 ? -4.539 3.655 -1.763 1.00 91.62 98 ALA A C 1
ATOM 764 O O . ALA A 1 98 ? -5.031 2.575 -1.443 1.00 91.62 98 ALA A O 1
ATOM 765 N N . ARG A 1 99 ? -3.389 3.734 -2.451 1.00 89.38 99 ARG A N 1
ATOM 766 C CA . ARG A 1 99 ? -2.579 2.552 -2.791 1.00 89.38 99 ARG A CA 1
ATOM 767 C C . ARG A 1 99 ? -2.036 1.845 -1.552 1.00 89.38 99 ARG A C 1
ATOM 769 O O . ARG A 1 99 ? -2.082 0.620 -1.514 1.00 89.38 99 ARG A O 1
ATOM 776 N N . ALA A 1 100 ? -1.572 2.593 -0.552 1.00 93.56 100 ALA A N 1
ATOM 777 C CA . ALA A 1 100 ? -1.097 2.028 0.710 1.00 93.56 100 ALA A CA 1
ATOM 778 C C . ALA A 1 100 ? -2.206 1.245 1.433 1.00 93.56 100 ALA A C 1
ATOM 780 O O . ALA A 1 100 ? -2.021 0.081 1.780 1.00 93.56 100 ALA A O 1
ATOM 781 N N . ILE A 1 101 ? -3.396 1.841 1.566 1.00 95.94 101 ILE A N 1
ATOM 782 C CA . ILE A 1 101 ? -4.562 1.169 2.159 1.00 95.94 101 ILE A CA 1
ATOM 783 C C . ILE A 1 101 ? -4.953 -0.077 1.352 1.00 95.94 101 ILE A C 1
ATOM 785 O O . ILE A 1 101 ? -5.208 -1.134 1.925 1.00 95.94 101 ILE A O 1
ATOM 789 N N . HIS A 1 102 ? -4.974 0.019 0.019 1.00 92.12 102 HIS A N 1
ATOM 790 C CA . HIS A 1 102 ? -5.311 -1.118 -0.837 1.00 92.12 102 HIS A CA 1
ATOM 791 C C . HIS A 1 102 ? -4.318 -2.277 -0.674 1.00 92.12 102 HIS A C 1
ATOM 793 O O . HIS A 1 102 ? -4.727 -3.433 -0.620 1.00 92.12 102 HIS A O 1
ATOM 799 N N . MET A 1 103 ? -3.025 -1.980 -0.525 1.00 89.00 103 MET A N 1
ATOM 800 C CA . MET A 1 103 ? -2.001 -2.988 -0.245 1.00 89.00 103 MET A CA 1
ATOM 801 C C . MET A 1 103 ? -2.268 -3.728 1.073 1.00 89.00 103 MET A C 1
ATOM 803 O O . MET A 1 103 ? -2.126 -4.946 1.124 1.00 89.00 103 MET A O 1
ATOM 807 N N . LEU A 1 104 ? -2.693 -3.022 2.125 1.00 92.25 104 LEU A N 1
ATOM 808 C CA . LEU A 1 104 ? -3.058 -3.642 3.404 1.00 92.25 104 LEU A CA 1
ATOM 809 C C . LEU A 1 104 ? -4.300 -4.530 3.293 1.00 92.25 104 LEU A C 1
ATOM 811 O O . LEU A 1 104 ? -4.359 -5.581 3.930 1.00 92.25 104 LEU A O 1
ATOM 815 N N . ALA A 1 105 ? -5.257 -4.160 2.443 1.00 91.00 105 ALA A N 1
ATOM 816 C CA . ALA A 1 105 ? -6.404 -5.012 2.153 1.00 91.00 105 ALA A CA 1
ATOM 817 C C . ALA A 1 105 ? -6.009 -6.283 1.387 1.00 91.00 105 ALA A C 1
ATOM 819 O O . ALA A 1 105 ? -6.450 -7.374 1.732 1.00 91.00 105 ALA A O 1
ATOM 820 N N . LEU A 1 106 ? -5.105 -6.174 0.406 1.00 85.38 106 LEU A N 1
ATOM 821 C CA . LEU A 1 106 ? -4.552 -7.340 -0.296 1.00 85.38 106 LEU A CA 1
ATOM 822 C C . LEU A 1 106 ? -3.769 -8.277 0.638 1.00 85.38 106 LEU A C 1
ATOM 824 O O . LEU A 1 106 ? -3.764 -9.486 0.423 1.00 85.38 106 LEU A O 1
ATOM 828 N N . LYS A 1 107 ? -3.133 -7.733 1.683 1.00 86.75 107 LYS A N 1
ATOM 829 C CA . LYS A 1 107 ? -2.460 -8.503 2.744 1.00 86.75 107 LYS A CA 1
ATOM 830 C C . LYS A 1 107 ? -3.427 -9.131 3.763 1.00 86.75 107 LYS A C 1
ATOM 832 O O . LYS A 1 107 ? -2.970 -9.874 4.625 1.00 86.75 107 LYS A O 1
ATOM 837 N N . GLY A 1 108 ? -4.725 -8.822 3.707 1.00 91.62 108 GLY A N 1
ATOM 838 C CA . GLY A 1 108 ? -5.717 -9.297 4.678 1.00 91.62 108 GLY A CA 1
ATOM 839 C C . GLY A 1 108 ? -5.668 -8.597 6.040 1.00 91.62 108 GLY A C 1
ATOM 840 O O . GLY A 1 108 ? -6.240 -9.097 6.998 1.00 91.62 108 GLY A O 1
ATOM 841 N N . VAL A 1 109 ? -4.986 -7.451 6.145 1.00 95.69 109 VAL A N 1
ATOM 842 C CA . VAL A 1 109 ? -4.970 -6.624 7.368 1.00 95.69 109 VAL A CA 1
ATOM 843 C C . VAL A 1 109 ? -6.255 -5.800 7.471 1.00 95.69 109 VAL A C 1
ATOM 845 O O . VAL A 1 109 ? -6.776 -5.557 8.558 1.00 95.69 109 VAL A O 1
ATOM 848 N N . LEU A 1 110 ? -6.790 -5.384 6.322 1.00 96.56 110 LEU A N 1
ATOM 849 C CA . LEU A 1 110 ? -8.011 -4.594 6.221 1.00 96.56 110 LEU A CA 1
ATOM 850 C C . LEU A 1 110 ? -9.049 -5.289 5.343 1.00 96.56 110 LEU A C 1
ATOM 852 O O . LEU A 1 110 ? -8.706 -5.945 4.362 1.00 96.56 110 LEU A O 1
ATOM 856 N N . VAL A 1 111 ? -10.320 -5.015 5.615 1.00 96.56 111 VAL A N 1
ATOM 857 C CA . VAL A 1 111 ? -11.444 -5.397 4.760 1.00 96.56 111 VAL A CA 1
ATOM 858 C C . VAL A 1 111 ? -12.176 -4.150 4.263 1.00 96.56 111 VAL A C 1
ATOM 860 O O . VAL A 1 111 ? -12.351 -3.179 5.001 1.00 96.56 111 VAL A O 1
ATOM 863 N N . PHE A 1 112 ? -12.576 -4.145 2.989 1.00 94.31 112 PHE A N 1
ATOM 864 C CA . PHE A 1 112 ? -13.392 -3.073 2.422 1.00 94.31 112 PHE A CA 1
ATOM 865 C C . PHE A 1 112 ? -14.872 -3.447 2.488 1.00 94.31 112 PHE A C 1
ATOM 867 O O . PHE A 1 112 ? -15.341 -4.299 1.738 1.00 94.31 112 PHE A O 1
ATOM 874 N N . GLU A 1 113 ? -15.620 -2.767 3.350 1.00 92.25 113 GLU A N 1
ATOM 875 C CA . GLU A 1 113 ? -17.056 -2.977 3.537 1.00 92.25 113 GLU A CA 1
ATOM 876 C C . GLU A 1 113 ? -17.760 -1.636 3.705 1.00 92.25 113 GLU A C 1
ATOM 878 O O . GLU A 1 113 ? -17.138 -0.642 4.054 1.00 92.25 113 GLU A O 1
ATOM 883 N N . ARG A 1 114 ? -19.073 -1.556 3.453 1.00 90.75 114 ARG A N 1
ATOM 884 C CA . ARG A 1 114 ? -19.872 -0.341 3.741 1.00 90.75 114 ARG A CA 1
ATOM 885 C C . ARG A 1 114 ? -19.240 0.971 3.221 1.00 90.75 114 ARG A C 1
ATOM 887 O O . ARG A 1 114 ? -19.433 2.035 3.803 1.00 90.75 114 ARG A O 1
ATOM 894 N N . ARG A 1 115 ? -18.508 0.895 2.096 1.00 90.25 115 ARG A N 1
ATOM 895 C CA . ARG A 1 115 ? -17.756 1.994 1.453 1.00 90.25 115 ARG A CA 1
ATOM 896 C C . ARG A 1 115 ? -16.586 2.560 2.283 1.00 90.25 115 ARG A C 1
ATOM 898 O O . ARG A 1 115 ? -16.199 3.710 2.075 1.00 90.25 115 ARG A O 1
ATOM 905 N N . ALA A 1 116 ? -16.015 1.778 3.195 1.00 94.12 116 ALA A N 1
ATOM 906 C CA . ALA A 1 116 ? -14.866 2.139 4.022 1.00 94.12 116 ALA A CA 1
ATOM 907 C C . ALA A 1 116 ? -13.969 0.922 4.317 1.00 94.12 116 ALA A C 1
ATOM 909 O O . ALA A 1 116 ? -14.353 -0.219 4.078 1.00 94.12 116 ALA A O 1
ATOM 910 N N . TYR A 1 117 ? -12.763 1.173 4.828 1.00 96.75 117 TYR A N 1
ATOM 911 C CA . TYR A 1 117 ? -11.857 0.116 5.277 1.00 96.75 117 TYR A CA 1
ATOM 912 C C . TYR A 1 117 ? -11.975 -0.094 6.785 1.00 96.75 117 TYR A C 1
ATOM 914 O O . TYR A 1 117 ? -12.050 0.875 7.548 1.00 96.75 117 TYR A O 1
ATOM 922 N N . TYR A 1 118 ? -11.967 -1.358 7.188 1.00 97.56 118 TYR A N 1
ATOM 923 C CA . TYR A 1 118 ? -12.051 -1.810 8.570 1.00 97.56 118 TYR A CA 1
ATOM 924 C C . TYR A 1 118 ? -10.873 -2.725 8.882 1.00 97.56 118 TYR A C 1
ATOM 926 O O . TYR A 1 118 ? -10.420 -3.454 8.001 1.00 97.56 118 TYR A O 1
ATOM 934 N N . VAL A 1 119 ? -10.379 -2.679 10.117 1.00 97.44 119 VAL A N 1
ATOM 935 C CA . VAL A 1 119 ? -9.394 -3.655 10.603 1.00 97.44 119 VAL A CA 1
ATOM 936 C C . VAL A 1 119 ? -10.049 -5.033 10.651 1.00 97.44 119 VAL A C 1
ATOM 938 O O . VAL A 1 119 ? -11.190 -5.140 11.105 1.00 97.44 119 VAL A O 1
ATOM 941 N N . THR A 1 120 ? -9.347 -6.045 10.140 1.00 94.00 120 THR A N 1
ATOM 942 C CA . THR A 1 120 ? -9.826 -7.439 10.127 1.00 94.00 120 THR A CA 1
ATOM 943 C C . THR A 1 120 ? -9.805 -8.043 11.527 1.00 94.00 120 THR A C 1
ATOM 945 O O . THR A 1 120 ? -8.899 -7.683 12.312 1.00 94.00 120 THR A O 1
#

Secondary structure (DSSP, 8-state):
--HHHHHHHHHHHHHHHHHHHHTGGGS-HHHHHHHHHHHHHHTS-GGG--SSSSTHHHHHHHHHHHHHHHTTSS-TTPBPPPHHHHHHHTT--HHHHHHHHHHHHHTTSEEEETTEEEE-

Radius o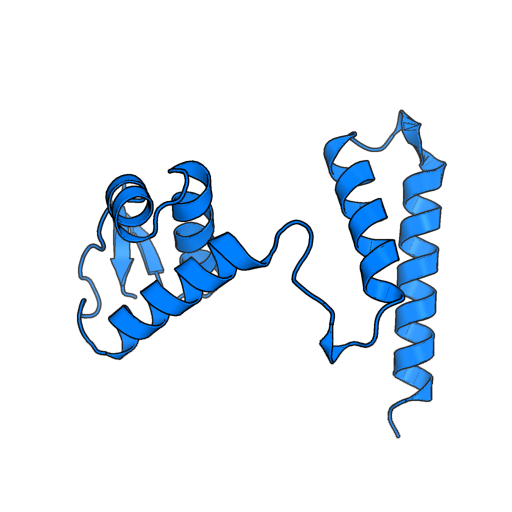f gyration: 18.22 Å; Cα contacts (8 Å, |Δi|>4): 107; chains: 1; bounding box: 43×41×49 Å

pLDDT: mean 85.25, std 13.24, range [42.72, 97.69]

Solvent-accessible surface area (backbone atoms only — not comparable to full-atom values): 6782 Å² total; per-residue (Å²): 144,60,64,72,64,49,56,50,51,50,52,52,52,45,50,49,41,53,58,55,58,69,45,49,95,82,50,56,69,72,56,51,53,52,42,54,50,46,48,60,40,70,75,43,61,76,93,68,57,65,71,74,71,86,33,56,63,31,49,52,50,29,51,55,53,50,47,42,40,73,74,52,78,48,50,67,71,32,73,58,82,55,35,57,56,48,6,65,74,67,76,51,50,46,71,41,30,40,50,12,56,49,51,35,34,77,70,60,54,29,42,84,50,101,92,44,47,21,32,88

Sequence (120 aa):
MTTIQEDRAIAELAWLANTMLSYGPLIPDSLAVMLRAYKAELQQPREKWGAFGPPHRYGEIAELIEQRIKDGEWAPGTRIPSADVFAETYGSSGRTAARAIHMLALKGVLVFERRAYYVT

Foldseek 3Di:
DDDVVVVVVLVVLLVVLVVVVVVVVVDDPVVVQQSVQVNVLSPDDPVPNQPTDVNPQLCVLLVVVLVCVVVVVADFFGFDDQLVVSCVVRVHDSVSSVSSLVVCVVVVQWDQDPNTIGGD

Nearest PDB structures (foldseek):
  6sbs-assembly1_B  TM=8.910E-01  e=4.893E-05  Sulfolobus acidocaldarius DSM 639
  6sbs-assembly1_A  TM=9.052E-01  e=9.390E-05  Sulfolobus acidocaldarius DSM 639
  6az6-assembly1_A  TM=8.847E-01  e=4.205E-04  Streptococcus agalactiae
  5kvr-assembly1_A-2  TM=8.668E-01  e=3.691E-04  Escherichia coli CFT073
  6az6-assembly1_B  TM=8.837E-01  e=6.636E-04  Streptococcus agalactiae